Protein AF-A0A3D3BYK1-F1 (afdb_monomer_lite)

Sequence (126 aa):
PTTLLTTLKTVQNLWRLAQQNQNANEIADRAGALYDKFVAFVDDLDEIGHRIDATKKSFDKAQNKLVSGRGNLIRRAEHLKELGAKTSKKQKTGLIETASADALLDTPAADAEPEESNASDEKTRH

Structure (mmCIF, N/CA/C/O backbone):
data_AF-A0A3D3BYK1-F1
#
_entry.id   AF-A0A3D3BYK1-F1
#
loop_
_ato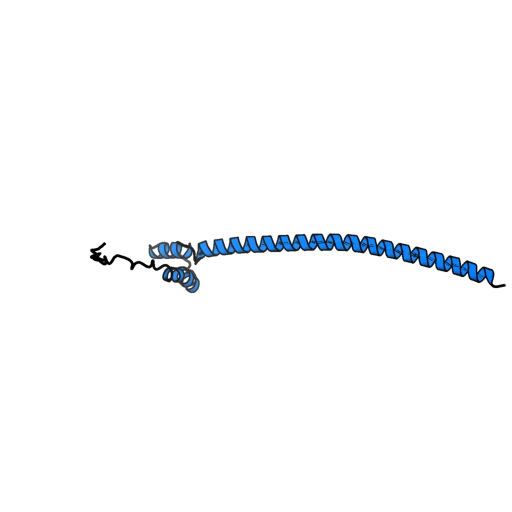m_site.group_PDB
_atom_site.id
_atom_site.type_symbol
_atom_site.label_atom_id
_atom_site.label_alt_id
_atom_site.label_comp_id
_atom_site.label_asym_id
_atom_site.label_entity_id
_atom_site.label_seq_id
_atom_site.pdbx_PDB_ins_code
_atom_site.Cartn_x
_atom_site.Cartn_y
_atom_site.Cartn_z
_atom_site.occupancy
_atom_site.B_iso_or_equiv
_atom_site.auth_seq_id
_atom_site.auth_comp_id
_atom_site.auth_asym_id
_atom_site.auth_atom_id
_atom_site.pdbx_PDB_model_num
ATOM 1 N N . PRO A 1 1 ? 37.167 9.069 -61.513 1.00 53.19 1 PRO A N 1
ATOM 2 C CA . PRO A 1 1 ? 37.047 7.804 -60.744 1.00 53.19 1 PRO A CA 1
ATOM 3 C C . PRO A 1 1 ? 36.572 8.063 -59.297 1.00 53.19 1 PRO A C 1
ATOM 5 O O . PRO A 1 1 ? 37.220 8.796 -58.561 1.00 53.19 1 PRO A O 1
ATOM 8 N N . THR A 1 2 ? 35.412 7.518 -58.917 1.00 70.06 2 THR A N 1
ATOM 9 C CA . THR A 1 2 ? 34.622 7.859 -57.706 1.00 70.06 2 THR A CA 1
ATOM 10 C C . THR A 1 2 ? 34.724 6.834 -56.564 1.00 70.06 2 THR A C 1
ATOM 12 O O . THR A 1 2 ? 34.090 6.991 -55.524 1.00 70.06 2 THR A O 1
ATOM 15 N N . THR A 1 3 ? 35.542 5.795 -56.725 1.00 82.50 3 THR A N 1
ATOM 16 C CA . THR A 1 3 ? 35.552 4.590 -55.880 1.00 82.50 3 THR A CA 1
ATOM 17 C C . THR A 1 3 ? 36.011 4.834 -54.436 1.00 82.50 3 THR A C 1
ATOM 19 O O . THR A 1 3 ? 35.438 4.261 -53.517 1.00 82.50 3 THR A O 1
ATOM 22 N N . LEU A 1 4 ? 36.981 5.730 -54.214 1.00 86.19 4 LEU A N 1
ATOM 23 C CA . LEU A 1 4 ? 37.479 6.088 -52.872 1.00 86.19 4 LEU A CA 1
ATOM 24 C C . LEU A 1 4 ? 36.434 6.826 -52.023 1.00 86.19 4 LEU A C 1
ATOM 26 O O . LEU A 1 4 ? 36.325 6.618 -50.817 1.00 86.19 4 LEU A O 1
ATOM 30 N N . LEU A 1 5 ? 35.640 7.691 -52.657 1.00 86.75 5 LEU A N 1
ATOM 31 C CA . LEU A 1 5 ? 34.568 8.405 -51.969 1.00 86.75 5 LEU A CA 1
ATOM 32 C C . LEU A 1 5 ? 33.474 7.423 -51.527 1.00 86.75 5 LEU A C 1
ATOM 34 O O . LEU A 1 5 ? 32.905 7.563 -50.446 1.00 86.75 5 LEU A O 1
ATOM 38 N N . THR A 1 6 ? 33.199 6.413 -52.356 1.00 86.31 6 THR A N 1
ATOM 39 C CA . THR A 1 6 ? 32.247 5.346 -52.039 1.00 86.31 6 THR A CA 1
ATOM 40 C C . THR A 1 6 ? 32.742 4.482 -50.880 1.00 86.31 6 THR A C 1
ATOM 42 O O . THR A 1 6 ? 31.965 4.220 -49.969 1.00 86.31 6 THR A O 1
ATOM 45 N N . THR A 1 7 ? 34.023 4.095 -50.841 1.00 89.44 7 THR A N 1
ATOM 46 C CA . THR A 1 7 ? 34.564 3.290 -49.730 1.00 89.44 7 THR A CA 1
ATOM 47 C C . THR A 1 7 ? 34.574 4.051 -48.403 1.00 89.44 7 THR A C 1
ATOM 49 O O . THR A 1 7 ? 34.173 3.485 -47.387 1.00 89.44 7 THR A O 1
ATOM 52 N N . LEU A 1 8 ? 34.932 5.342 -48.397 1.00 91.75 8 LEU A N 1
ATOM 53 C CA . LEU A 1 8 ? 34.873 6.180 -47.191 1.00 91.75 8 LEU A CA 1
ATOM 54 C C . LEU A 1 8 ? 33.437 6.321 -46.658 1.00 91.75 8 LEU A C 1
ATOM 56 O O . LEU A 1 8 ? 33.206 6.176 -45.458 1.00 91.75 8 LEU A O 1
ATOM 60 N N . LYS A 1 9 ? 32.460 6.538 -47.552 1.00 89.50 9 LYS A N 1
ATOM 61 C CA . LYS A 1 9 ? 31.031 6.567 -47.192 1.00 89.50 9 LYS A CA 1
ATOM 62 C C . LYS A 1 9 ? 30.560 5.233 -46.615 1.00 89.50 9 LYS A C 1
ATOM 64 O O . LYS A 1 9 ? 29.789 5.229 -45.661 1.00 89.50 9 LYS A O 1
ATOM 69 N N . THR A 1 10 ? 31.034 4.106 -47.145 1.00 91.88 10 THR A N 1
ATOM 70 C CA . THR A 1 10 ? 30.714 2.780 -46.597 1.00 91.88 10 THR A CA 1
ATOM 71 C C . THR A 1 10 ? 31.252 2.612 -45.181 1.00 91.88 10 THR A C 1
ATOM 73 O O . THR A 1 10 ? 30.512 2.166 -44.308 1.00 91.88 10 THR A O 1
ATOM 76 N N . VAL A 1 11 ? 32.498 3.021 -44.920 1.00 91.94 11 VAL A N 1
ATOM 77 C CA . VAL A 1 11 ? 33.075 2.978 -43.567 1.00 91.94 11 VAL A CA 1
ATOM 78 C C . VAL A 1 11 ? 32.280 3.873 -42.614 1.00 91.94 11 VAL A C 1
ATOM 80 O O . VAL A 1 11 ? 31.889 3.421 -41.542 1.00 91.94 11 VAL A O 1
ATOM 83 N N . GLN A 1 12 ? 31.955 5.106 -43.015 1.00 92.12 12 GLN A N 1
ATOM 84 C CA . GLN A 1 12 ? 31.116 6.008 -42.217 1.00 92.12 12 GLN A CA 1
ATOM 85 C C . GLN A 1 12 ? 29.737 5.397 -41.910 1.00 92.12 12 GLN A C 1
ATOM 87 O O . GLN A 1 12 ? 29.256 5.472 -40.778 1.00 92.12 12 GLN A O 1
ATOM 92 N N . ASN A 1 13 ? 29.107 4.763 -42.901 1.00 93.44 13 ASN A N 1
ATOM 93 C CA . ASN A 1 13 ? 27.823 4.091 -42.726 1.00 93.44 13 ASN A CA 1
ATOM 94 C C . ASN A 1 13 ? 27.922 2.887 -41.781 1.00 93.44 13 ASN A C 1
ATOM 96 O O . ASN A 1 13 ? 27.009 2.682 -40.983 1.00 93.44 13 ASN A O 1
ATOM 100 N N . LEU A 1 14 ? 29.022 2.130 -41.831 1.00 94.62 14 LEU A N 1
ATOM 101 C CA . LEU A 1 14 ? 29.272 1.007 -40.929 1.00 94.62 14 LEU A CA 1
ATOM 102 C C . LEU A 1 14 ? 29.400 1.476 -39.477 1.00 94.62 14 LEU A C 1
ATOM 104 O O . LEU A 1 14 ? 28.760 0.906 -38.598 1.00 94.62 14 LEU A O 1
ATOM 108 N N . TRP A 1 15 ? 30.153 2.553 -39.234 1.00 95.06 15 TRP A N 1
ATOM 109 C CA . TRP A 1 15 ? 30.258 3.161 -37.905 1.00 95.06 15 TRP A CA 1
ATOM 110 C C . TRP A 1 15 ? 28.907 3.650 -37.388 1.00 95.06 15 TRP A C 1
ATOM 112 O O . TRP A 1 15 ? 28.547 3.377 -36.246 1.00 95.06 15 TRP A O 1
ATOM 122 N N . ARG A 1 16 ? 28.119 4.322 -38.237 1.00 95.06 16 ARG A N 1
ATOM 123 C CA . ARG A 1 16 ? 26.774 4.781 -37.867 1.00 95.06 16 ARG A CA 1
ATOM 124 C C . ARG A 1 16 ? 25.861 3.614 -37.492 1.00 95.06 16 ARG A C 1
ATOM 126 O O . ARG A 1 16 ? 25.138 3.707 -36.505 1.00 95.06 16 ARG A O 1
ATOM 133 N N . LEU A 1 17 ? 25.905 2.527 -38.263 1.00 96.44 17 LEU A N 1
ATOM 134 C CA . LEU A 1 17 ? 25.122 1.324 -37.989 1.00 96.44 17 LEU A CA 1
ATOM 135 C C . LEU A 1 17 ? 25.565 0.653 -36.682 1.00 96.44 17 LEU A C 1
ATOM 137 O O . LEU A 1 17 ? 24.718 0.296 -35.870 1.00 96.44 17 LEU A O 1
ATOM 141 N N . ALA A 1 18 ? 26.875 0.527 -36.455 1.00 94.00 18 ALA A N 1
ATOM 142 C CA . ALA A 1 18 ? 27.423 -0.029 -35.220 1.00 94.00 18 ALA A CA 1
ATOM 143 C C . ALA A 1 18 ? 26.995 0.791 -33.992 1.00 94.00 18 ALA A C 1
ATOM 145 O O . ALA A 1 18 ? 26.491 0.220 -33.027 1.00 94.00 18 ALA A O 1
ATOM 146 N N . GLN A 1 19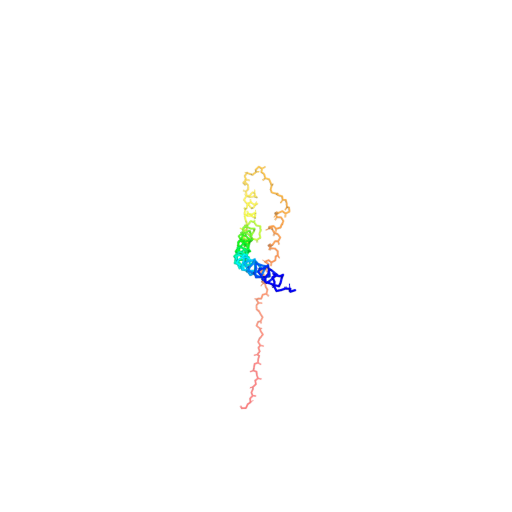 ? 27.094 2.123 -34.061 1.00 96.44 19 GLN A N 1
ATOM 147 C CA . GLN A 1 19 ? 26.649 3.008 -32.983 1.00 96.44 19 GLN A CA 1
ATOM 148 C C . GLN A 1 19 ? 25.140 2.905 -32.743 1.00 96.44 19 GLN A C 1
ATOM 150 O O . GLN A 1 19 ? 24.691 2.897 -31.601 1.00 96.44 19 GLN A O 1
ATOM 155 N N . GLN A 1 20 ? 24.341 2.815 -33.810 1.00 95.31 20 GLN A N 1
ATOM 156 C CA . GLN A 1 20 ? 22.893 2.676 -33.687 1.00 95.31 20 GLN A CA 1
ATOM 157 C C . GLN A 1 20 ? 22.508 1.342 -33.033 1.00 95.31 20 GLN A C 1
ATOM 159 O O . GLN A 1 20 ? 21.632 1.332 -32.172 1.00 95.31 20 GLN A O 1
ATOM 164 N N . ASN A 1 21 ? 23.191 0.248 -33.383 1.00 96.44 21 ASN A N 1
ATOM 165 C CA . ASN A 1 21 ? 23.008 -1.052 -32.735 1.00 96.44 21 ASN A CA 1
ATOM 166 C C . ASN A 1 21 ? 23.404 -1.010 -31.255 1.00 96.44 21 ASN A C 1
ATOM 168 O O . ASN A 1 21 ? 22.655 -1.499 -30.414 1.00 96.44 21 ASN A O 1
ATOM 172 N N . GLN A 1 22 ? 24.537 -0.386 -30.919 1.00 96.69 22 GLN A N 1
ATOM 173 C CA . GLN A 1 22 ? 24.955 -0.233 -29.525 1.00 96.69 22 GLN A CA 1
ATOM 174 C C . GLN A 1 22 ? 23.929 0.570 -28.716 1.00 96.69 22 GLN A C 1
ATOM 176 O O . GLN A 1 22 ? 23.492 0.119 -27.662 1.00 96.69 22 GLN A O 1
ATOM 181 N N . ASN A 1 23 ? 23.481 1.715 -29.238 1.00 96.31 23 ASN A N 1
ATOM 182 C CA . ASN A 1 23 ? 22.468 2.532 -28.576 1.00 96.31 23 ASN A CA 1
ATOM 183 C C . ASN A 1 23 ? 21.147 1.763 -28.402 1.00 96.31 23 ASN A C 1
ATOM 185 O O . ASN A 1 23 ? 20.507 1.884 -27.363 1.00 96.31 23 ASN A O 1
ATOM 189 N N . ALA A 1 24 ? 20.731 0.973 -29.399 1.00 96.94 24 ALA A N 1
ATOM 190 C CA . ALA A 1 24 ? 19.520 0.160 -29.310 1.00 96.94 24 ALA A CA 1
ATOM 191 C C . ALA A 1 24 ? 19.623 -0.905 -28.206 1.00 96.94 24 ALA A C 1
ATOM 193 O O . ALA A 1 24 ? 18.676 -1.063 -27.438 1.00 96.94 24 ALA A O 1
ATOM 194 N N . ASN A 1 25 ? 20.775 -1.570 -28.082 1.00 97.44 25 ASN A N 1
ATOM 195 C CA . ASN A 1 25 ? 21.028 -2.534 -27.009 1.00 97.44 25 ASN A CA 1
ATOM 196 C C . ASN A 1 25 ? 21.001 -1.858 -25.633 1.00 97.44 25 ASN A C 1
ATOM 198 O O . ASN A 1 25 ? 20.296 -2.315 -24.742 1.00 97.44 25 ASN A O 1
ATOM 202 N N . GLU A 1 26 ? 21.676 -0.716 -25.477 1.00 97.19 26 GLU A N 1
ATOM 203 C CA . GLU A 1 26 ? 21.664 0.026 -24.210 1.00 97.19 26 GLU A CA 1
ATOM 204 C C . GLU A 1 26 ? 20.256 0.501 -23.822 1.00 97.19 26 GLU A C 1
ATOM 206 O O . GLU A 1 26 ? 19.900 0.497 -22.643 1.00 97.19 26 GLU A O 1
ATOM 211 N N . ILE A 1 27 ? 19.440 0.914 -24.799 1.00 96.81 27 ILE A N 1
ATOM 212 C CA . ILE A 1 27 ? 18.037 1.274 -24.561 1.00 96.81 27 ILE A CA 1
ATOM 213 C C . ILE A 1 27 ? 17.243 0.044 -24.120 1.00 96.81 27 ILE A C 1
ATOM 215 O O . ILE A 1 27 ? 16.474 0.153 -23.169 1.00 96.81 27 ILE A O 1
ATOM 219 N N . ALA A 1 28 ? 17.431 -1.107 -24.771 1.00 97.56 28 ALA A N 1
ATOM 220 C CA . ALA A 1 28 ? 16.742 -2.345 -24.419 1.00 97.56 28 ALA A CA 1
ATOM 221 C C . ALA A 1 28 ? 17.093 -2.808 -22.996 1.00 97.56 28 ALA A C 1
ATOM 223 O O . ALA A 1 28 ? 16.186 -3.081 -22.211 1.00 97.56 28 ALA A O 1
ATOM 224 N N . ASP A 1 29 ? 18.376 -2.798 -22.630 1.00 97.69 29 ASP A N 1
ATOM 225 C CA . ASP A 1 29 ? 18.838 -3.181 -21.291 1.00 97.69 29 ASP A CA 1
ATOM 226 C C . ASP A 1 29 ? 18.256 -2.257 -20.213 1.00 97.69 29 ASP A C 1
ATOM 228 O O . ASP A 1 29 ? 17.733 -2.707 -19.190 1.00 97.69 29 ASP A O 1
ATOM 232 N N . ARG A 1 30 ? 18.290 -0.939 -20.454 1.00 97.88 30 ARG A N 1
ATOM 233 C CA . ARG A 1 30 ? 17.712 0.048 -19.529 1.00 97.88 30 ARG A CA 1
ATOM 234 C C . ARG A 1 30 ? 16.195 -0.068 -19.442 1.00 97.88 30 ARG A C 1
ATOM 236 O O . ARG A 1 30 ? 15.650 0.106 -18.355 1.00 97.88 30 ARG A O 1
ATOM 243 N N . ALA A 1 31 ? 15.519 -0.341 -20.556 1.00 97.75 31 ALA A N 1
ATOM 244 C CA . ALA A 1 31 ? 14.075 -0.536 -20.586 1.00 97.75 31 ALA A CA 1
ATOM 245 C C . ALA A 1 31 ? 13.667 -1.795 -19.811 1.00 97.75 31 ALA A C 1
ATOM 247 O O . ALA A 1 31 ? 12.714 -1.732 -19.040 1.00 97.75 31 ALA A O 1
ATOM 248 N N . GLY A 1 32 ? 14.420 -2.892 -19.946 1.00 97.75 32 GLY A N 1
ATOM 249 C CA . GLY A 1 32 ? 14.220 -4.110 -19.158 1.00 97.75 32 GLY A CA 1
ATOM 250 C C . GLY A 1 32 ? 14.371 -3.843 -17.662 1.00 97.75 32 GLY A C 1
ATOM 251 O O . GLY A 1 32 ? 13.434 -4.050 -16.898 1.00 97.75 32 GLY A O 1
ATOM 252 N N . ALA A 1 33 ? 15.493 -3.245 -17.255 1.00 98.00 33 ALA A N 1
ATOM 253 C CA . ALA A 1 33 ? 15.732 -2.910 -15.851 1.00 98.00 33 ALA A CA 1
ATOM 254 C C . ALA A 1 33 ? 14.696 -1.925 -15.274 1.00 98.00 33 ALA A C 1
ATOM 256 O O . ALA A 1 33 ? 14.374 -1.973 -14.085 1.00 98.00 33 ALA A O 1
ATOM 257 N N . LEU A 1 34 ? 14.186 -1.000 -16.093 1.00 98.19 34 LEU A N 1
ATOM 258 C CA . LEU A 1 34 ? 13.111 -0.094 -15.696 1.00 98.19 34 LEU A CA 1
ATOM 259 C C . LEU A 1 34 ? 11.794 -0.847 -15.497 1.00 98.19 34 LEU A C 1
ATOM 261 O O . LEU A 1 34 ? 11.087 -0.569 -14.531 1.00 98.19 34 LEU A O 1
ATOM 265 N N . TYR A 1 35 ? 11.476 -1.784 -16.389 1.00 98.19 35 TYR A N 1
ATOM 266 C CA . TYR A 1 35 ? 10.268 -2.593 -16.298 1.00 98.19 35 TYR A CA 1
ATOM 267 C C . TYR A 1 35 ? 10.275 -3.467 -15.041 1.00 98.19 35 TYR A C 1
ATOM 269 O O . TYR A 1 35 ? 9.300 -3.462 -14.296 1.00 98.19 35 TYR A O 1
ATOM 277 N N . ASP A 1 36 ? 11.397 -4.122 -14.740 1.00 98.19 36 ASP A N 1
ATOM 278 C CA . ASP A 1 36 ? 11.537 -4.933 -13.526 1.00 98.19 36 ASP A CA 1
ATOM 279 C C . ASP A 1 36 ? 11.298 -4.096 -12.260 1.00 98.19 36 ASP A C 1
ATOM 281 O O . ASP A 1 36 ? 10.557 -4.497 -11.361 1.00 98.19 36 ASP A O 1
ATOM 285 N N . LYS A 1 37 ? 11.866 -2.883 -12.206 1.00 98.06 37 LYS A N 1
ATOM 286 C CA . LYS A 1 37 ? 11.627 -1.941 -11.100 1.00 98.06 37 LYS A CA 1
ATOM 287 C C . LYS A 1 37 ? 10.182 -1.474 -11.026 1.00 98.06 37 LYS A C 1
ATOM 289 O O . LYS A 1 37 ? 9.674 -1.263 -9.931 1.00 98.06 37 LYS A O 1
ATOM 294 N N . PHE A 1 38 ? 9.542 -1.264 -12.171 1.00 98.25 38 PHE A N 1
ATOM 295 C CA . PHE A 1 38 ? 8.142 -0.875 -12.219 1.00 98.25 38 PHE A CA 1
ATOM 296 C C . PHE A 1 38 ? 7.249 -1.976 -11.641 1.00 98.25 38 PHE A C 1
ATOM 298 O O . PHE A 1 38 ? 6.396 -1.670 -10.817 1.00 98.25 38 PHE A O 1
ATOM 305 N N . VAL A 1 39 ? 7.482 -3.240 -12.007 1.00 98.31 39 VAL A N 1
ATOM 306 C CA . VAL A 1 39 ? 6.739 -4.381 -11.450 1.00 98.31 39 VAL A CA 1
ATOM 307 C C . VAL A 1 39 ? 6.945 -4.474 -9.938 1.00 98.31 39 VAL A C 1
ATOM 309 O O . VAL A 1 39 ? 5.964 -4.488 -9.205 1.00 98.31 39 VAL A O 1
ATOM 312 N N . ALA A 1 40 ? 8.193 -4.417 -9.465 1.00 98.38 40 ALA A N 1
ATOM 313 C CA . ALA A 1 40 ? 8.480 -4.435 -8.028 1.00 98.38 40 ALA A CA 1
ATOM 314 C C . ALA A 1 40 ? 7.793 -3.280 -7.274 1.00 98.38 40 ALA A C 1
ATOM 316 O O . ALA A 1 40 ? 7.279 -3.463 -6.176 1.00 98.38 40 ALA A O 1
ATOM 317 N N . PHE A 1 41 ? 7.729 -2.091 -7.877 1.00 98.44 41 PHE A N 1
ATOM 318 C CA . PHE A 1 41 ? 7.035 -0.953 -7.281 1.00 98.44 41 PHE A CA 1
ATOM 319 C C . PHE A 1 41 ? 5.510 -1.143 -7.216 1.00 98.44 41 PHE A C 1
ATOM 321 O O . PHE A 1 41 ? 4.872 -0.649 -6.288 1.00 98.44 41 PHE A O 1
ATOM 328 N N . VAL A 1 42 ? 4.910 -1.844 -8.182 1.00 98.44 42 VAL A N 1
ATOM 329 C CA . VAL A 1 42 ? 3.486 -2.212 -8.115 1.00 98.44 42 VAL A CA 1
ATOM 330 C C . VAL A 1 42 ? 3.242 -3.170 -6.947 1.00 98.44 42 VAL A C 1
ATOM 332 O O . VAL A 1 42 ? 2.314 -2.937 -6.177 1.00 98.44 42 VAL A O 1
ATOM 335 N N . ASP A 1 43 ? 4.113 -4.162 -6.751 1.00 98.31 43 ASP A N 1
ATOM 336 C CA . ASP A 1 43 ? 4.021 -5.085 -5.612 1.00 98.31 43 ASP A CA 1
ATOM 337 C C . ASP A 1 43 ? 4.139 -4.340 -4.266 1.00 98.31 43 ASP A C 1
ATOM 339 O O . ASP A 1 43 ? 3.355 -4.579 -3.342 1.00 98.31 43 ASP A O 1
ATOM 343 N N . ASP A 1 44 ? 5.064 -3.376 -4.166 1.00 98.25 44 ASP A N 1
ATOM 344 C CA . ASP A 1 44 ? 5.210 -2.516 -2.983 1.00 98.25 44 ASP A CA 1
ATOM 345 C C . ASP A 1 44 ? 3.919 -1.719 -2.693 1.00 98.25 44 ASP A C 1
ATOM 347 O O . ASP A 1 44 ? 3.519 -1.550 -1.535 1.00 98.25 44 ASP A O 1
ATOM 351 N N . LEU A 1 45 ? 3.242 -1.217 -3.735 1.00 98.31 45 LEU A N 1
ATOM 352 C CA . LEU A 1 45 ? 1.977 -0.488 -3.592 1.00 98.31 45 LEU A CA 1
ATOM 353 C C . LEU A 1 45 ? 0.835 -1.393 -3.122 1.00 98.31 45 LEU A C 1
ATOM 355 O O . LEU A 1 45 ? 0.049 -0.974 -2.263 1.00 98.31 45 LEU A O 1
ATOM 359 N N . ASP A 1 46 ? 0.758 -2.618 -3.633 1.00 98.25 46 ASP A N 1
ATOM 360 C CA . ASP A 1 46 ? -0.232 -3.602 -3.194 1.00 98.25 46 ASP A CA 1
ATOM 361 C C . ASP A 1 46 ? -0.026 -3.966 -1.714 1.00 98.25 46 ASP A C 1
ATOM 363 O O . ASP A 1 46 ? -0.985 -3.990 -0.929 1.00 98.25 46 ASP A O 1
ATOM 367 N N . GLU A 1 47 ? 1.228 -4.137 -1.278 1.00 98.25 47 GLU A N 1
ATOM 368 C CA . GLU A 1 47 ? 1.548 -4.377 0.131 1.00 98.25 47 GLU A CA 1
ATOM 369 C C . GLU A 1 47 ? 1.105 -3.206 1.026 1.00 98.25 47 GLU A C 1
ATOM 371 O O . GLU A 1 47 ? 0.512 -3.406 2.097 1.00 98.25 47 GLU A O 1
ATOM 376 N N . ILE A 1 48 ? 1.353 -1.968 0.593 1.00 98.31 48 ILE A N 1
ATOM 377 C CA . ILE A 1 48 ? 0.895 -0.772 1.309 1.00 98.31 48 ILE A CA 1
ATOM 378 C C . ILE A 1 48 ? -0.633 -0.763 1.416 1.00 98.31 48 ILE A C 1
ATOM 380 O O . ILE A 1 48 ? -1.160 -0.504 2.504 1.00 98.31 48 ILE A O 1
ATOM 384 N N . GLY A 1 49 ? -1.345 -1.091 0.335 1.00 98.12 49 GLY A N 1
ATOM 385 C CA . GLY A 1 49 ? -2.803 -1.218 0.334 1.00 98.12 49 GLY A CA 1
ATOM 386 C C . GLY A 1 49 ? -3.293 -2.187 1.414 1.00 98.12 49 GLY A C 1
ATOM 387 O O . GLY A 1 49 ? -4.127 -1.831 2.252 1.00 98.12 49 GLY A O 1
ATOM 388 N N . HIS A 1 50 ? -2.692 -3.375 1.489 1.00 98.31 50 HIS A N 1
ATOM 389 C CA . HIS A 1 50 ? -3.017 -4.366 2.517 1.00 98.31 50 HIS A CA 1
ATOM 390 C C . HIS A 1 50 ? -2.748 -3.874 3.946 1.00 98.31 50 HIS A C 1
ATOM 392 O O . HIS A 1 50 ? -3.548 -4.117 4.858 1.00 98.31 50 HIS A O 1
ATOM 398 N N . ARG A 1 51 ? -1.643 -3.153 4.168 1.00 97.88 51 ARG A N 1
ATOM 399 C CA . ARG A 1 51 ? -1.305 -2.581 5.483 1.00 97.88 51 ARG A CA 1
ATOM 400 C C . ARG A 1 51 ? -2.285 -1.482 5.901 1.00 97.88 51 ARG A C 1
ATOM 402 O O . ARG A 1 51 ? -2.642 -1.399 7.082 1.00 97.88 51 ARG A O 1
ATOM 409 N N . ILE A 1 52 ? -2.755 -0.667 4.958 1.00 98.25 52 ILE A N 1
ATOM 410 C CA . ILE A 1 52 ? -3.787 0.347 5.208 1.00 98.25 52 ILE A CA 1
ATOM 411 C C . ILE A 1 52 ? -5.095 -0.328 5.626 1.00 98.25 52 ILE A C 1
ATOM 413 O O . ILE A 1 52 ? -5.669 0.046 6.650 1.00 98.25 52 ILE A O 1
ATOM 417 N N . ASP A 1 53 ? -5.522 -1.371 4.917 1.00 97.94 53 ASP A N 1
ATOM 418 C CA . ASP A 1 53 ? -6.734 -2.119 5.263 1.00 97.94 53 ASP A CA 1
ATOM 419 C C . ASP A 1 53 ? -6.638 -2.784 6.641 1.00 97.94 53 ASP A C 1
ATOM 421 O O . ASP A 1 53 ? -7.586 -2.746 7.433 1.00 97.94 53 ASP A O 1
ATOM 425 N N . ALA A 1 54 ? -5.486 -3.369 6.973 1.00 97.75 54 ALA A N 1
ATOM 426 C CA . ALA A 1 54 ? -5.238 -3.943 8.294 1.00 97.75 54 ALA A CA 1
ATOM 427 C C . ALA A 1 54 ? -5.292 -2.877 9.403 1.00 97.75 54 ALA A C 1
ATOM 429 O O . ALA A 1 54 ? -5.862 -3.104 10.481 1.00 97.75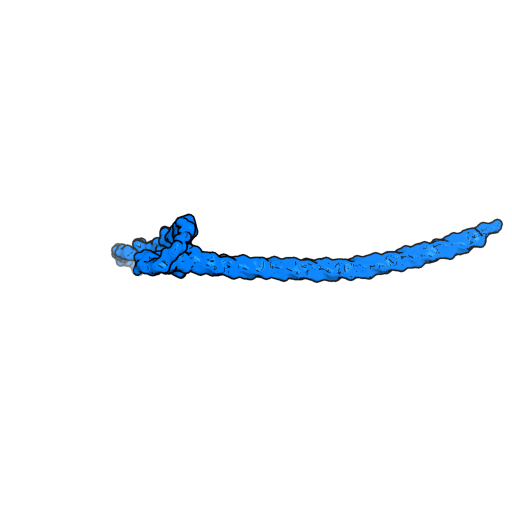 54 ALA A O 1
ATOM 430 N N . THR A 1 55 ? -4.741 -1.695 9.129 1.00 97.81 55 THR A N 1
ATOM 431 C CA . THR A 1 55 ? -4.776 -0.554 10.049 1.00 97.81 55 THR A CA 1
ATOM 432 C C . THR A 1 55 ? -6.204 -0.056 10.241 1.00 97.81 55 THR A C 1
ATOM 434 O O . THR A 1 55 ? -6.630 0.133 11.380 1.00 97.81 55 THR A O 1
ATOM 437 N N . LYS A 1 56 ? -6.981 0.061 9.158 1.00 97.69 56 LYS A N 1
ATOM 438 C CA . LYS A 1 56 ? -8.397 0.437 9.201 1.00 97.69 56 LYS A CA 1
ATOM 439 C C . LYS A 1 56 ? -9.216 -0.544 10.038 1.00 97.69 56 LYS A C 1
ATOM 441 O O . LYS A 1 56 ? -9.891 -0.125 10.967 1.00 97.69 56 LYS A O 1
ATOM 446 N N . LYS A 1 57 ? -9.064 -1.854 9.821 1.00 97.50 57 LYS A N 1
ATOM 447 C CA . LYS A 1 57 ? -9.730 -2.884 10.644 1.00 97.50 57 LYS A CA 1
ATOM 448 C C . LYS A 1 57 ? -9.376 -2.766 12.129 1.00 97.50 57 LYS A C 1
ATOM 450 O O . LYS A 1 57 ? -10.231 -2.938 12.999 1.00 97.50 57 LYS A O 1
ATOM 455 N N . SER A 1 58 ? -8.110 -2.487 12.433 1.00 96.62 58 SER A N 1
ATOM 456 C CA . SER A 1 58 ? -7.647 -2.298 13.812 1.00 96.62 58 SER A CA 1
ATOM 457 C C . SER A 1 58 ? -8.238 -1.036 14.440 1.00 96.62 58 SER A C 1
ATOM 459 O O . SER A 1 58 ? -8.655 -1.067 15.600 1.00 96.62 58 SER A O 1
ATOM 461 N N . PHE A 1 59 ? -8.325 0.045 13.663 1.00 96.50 59 PHE A N 1
ATOM 462 C CA . PHE A 1 59 ? -8.988 1.284 14.049 1.00 96.50 59 PHE A CA 1
ATOM 463 C C . PHE A 1 59 ? -10.480 1.058 14.319 1.00 96.50 59 PHE A C 1
ATOM 465 O O . PHE A 1 59 ? -10.936 1.370 15.415 1.00 96.50 59 PHE A O 1
ATOM 472 N N . ASP A 1 60 ? -11.207 0.419 13.402 1.00 94.81 60 ASP A N 1
ATOM 473 C CA . ASP A 1 60 ? -12.636 0.116 13.553 1.00 94.81 60 ASP A CA 1
ATOM 474 C C . ASP A 1 60 ? -12.883 -0.740 14.804 1.00 94.81 60 ASP A C 1
ATOM 476 O O . ASP A 1 60 ? -13.783 -0.478 15.601 1.00 94.81 60 ASP A O 1
ATOM 480 N N . LYS A 1 61 ? -12.021 -1.732 15.064 1.00 94.12 61 LYS A N 1
ATOM 481 C CA . LYS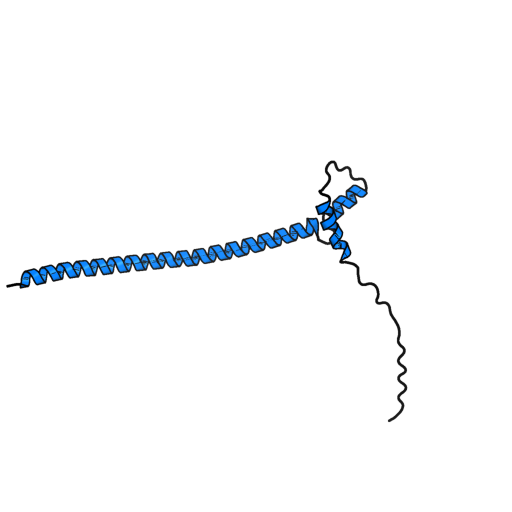 A 1 61 ? -12.080 -2.545 16.288 1.00 94.12 61 LYS A CA 1
ATOM 482 C C . LYS A 1 61 ? -11.856 -1.712 17.553 1.00 94.12 61 LYS A C 1
ATOM 484 O O . LYS A 1 61 ? -12.507 -1.965 18.569 1.00 94.12 61 LYS A O 1
ATOM 489 N N . ALA A 1 62 ? -10.930 -0.757 17.529 1.00 93.94 62 ALA A N 1
ATOM 490 C CA . ALA A 1 62 ? -10.692 0.147 18.652 1.00 93.94 62 ALA A CA 1
ATOM 491 C C . ALA A 1 62 ? -11.874 1.106 18.857 1.00 93.94 62 ALA A C 1
ATOM 493 O O . ALA A 1 62 ? -12.321 1.286 19.991 1.00 93.94 62 ALA A O 1
ATOM 494 N N . GLN A 1 63 ? -12.429 1.646 17.771 1.00 92.19 63 GLN A N 1
ATOM 495 C CA . GLN A 1 63 ? -13.610 2.502 17.794 1.00 92.19 63 GLN A CA 1
ATOM 496 C C . GLN A 1 63 ? -14.827 1.754 18.342 1.00 92.19 63 GLN A C 1
ATOM 498 O O . GLN A 1 63 ? -15.509 2.277 19.219 1.00 92.19 63 GLN A O 1
ATOM 503 N N . ASN A 1 64 ? -15.029 0.498 17.937 1.00 91.62 64 ASN A N 1
ATOM 504 C CA . ASN A 1 64 ? -16.075 -0.361 18.484 1.00 91.62 64 ASN A CA 1
ATOM 505 C C . ASN A 1 64 ? -15.903 -0.570 19.988 1.00 91.62 64 ASN A C 1
ATOM 507 O O . ASN A 1 64 ? -16.847 -0.421 20.753 1.00 91.62 64 ASN A O 1
ATOM 511 N N . LYS A 1 65 ? -14.691 -0.850 20.469 1.00 91.25 65 LYS A N 1
ATOM 512 C CA . LYS A 1 65 ? -14.462 -0.971 21.918 1.00 91.25 65 LYS A CA 1
ATOM 513 C C . LYS A 1 65 ? -14.747 0.335 22.664 1.00 91.25 65 LYS A C 1
ATOM 515 O O . LYS A 1 65 ? -15.204 0.296 23.807 1.00 91.25 65 LYS A O 1
ATOM 520 N N . LEU A 1 66 ? -14.459 1.475 22.042 1.00 89.00 66 LEU A N 1
ATOM 521 C CA . LEU A 1 66 ? -14.590 2.785 22.666 1.00 89.00 66 LEU A CA 1
ATOM 522 C C . LEU A 1 66 ? -16.034 3.307 22.679 1.00 89.00 66 LEU A C 1
ATOM 524 O O . LEU A 1 66 ? -16.465 3.790 23.724 1.00 89.00 66 LEU A O 1
ATOM 528 N N . VAL A 1 67 ? -16.755 3.209 21.556 1.00 88.12 67 VAL A N 1
ATOM 529 C CA . VAL A 1 67 ? -18.002 3.953 21.297 1.00 88.12 67 VAL A CA 1
ATOM 530 C C . VAL A 1 67 ? -19.209 3.043 21.045 1.00 88.12 67 VAL A C 1
ATOM 532 O O . VAL A 1 67 ? -20.194 3.183 21.751 1.00 88.12 67 VAL A O 1
ATOM 535 N N . SER A 1 68 ? -19.172 2.120 20.082 1.00 83.56 68 SER A N 1
ATOM 536 C CA . SER A 1 68 ? -20.386 1.421 19.593 1.00 83.56 68 SER A CA 1
ATOM 537 C C . SER A 1 68 ? -20.587 -0.001 20.138 1.00 83.56 68 SER A C 1
ATOM 539 O O . SER A 1 68 ? -21.697 -0.504 20.226 1.00 83.56 68 SER A O 1
ATOM 541 N N . GLY A 1 69 ? -19.529 -0.686 20.559 1.00 84.38 69 GLY A N 1
ATOM 542 C CA . GLY A 1 69 ? -19.592 -2.091 20.963 1.00 84.38 69 GLY A CA 1
ATOM 543 C C . GLY A 1 69 ? -20.428 -2.347 22.223 1.00 84.38 69 GLY A C 1
ATOM 544 O O . GLY A 1 69 ? -20.552 -1.495 23.108 1.00 84.38 69 GLY A O 1
ATOM 545 N N . ARG A 1 70 ? -20.944 -3.579 22.351 1.00 80.88 70 ARG A N 1
ATOM 546 C CA . ARG A 1 70 ? -21.661 -4.063 23.544 1.00 80.88 70 ARG A CA 1
ATOM 547 C C . ARG A 1 70 ? -20.796 -3.857 24.795 1.00 80.88 70 ARG A C 1
ATOM 549 O O . ARG A 1 70 ? -19.764 -4.502 24.982 1.00 80.88 70 ARG A O 1
ATOM 556 N N . GLY A 1 71 ? -21.222 -2.937 25.658 1.00 82.00 71 GLY A N 1
ATOM 557 C CA . GLY A 1 71 ? -20.460 -2.544 26.842 1.00 82.00 71 GLY A CA 1
ATOM 558 C C . GLY A 1 71 ? -19.207 -1.730 26.514 1.00 82.00 71 GLY A C 1
ATOM 559 O O . GLY A 1 71 ? -18.165 -1.982 27.118 1.00 82.00 71 GLY A O 1
ATOM 560 N N . ASN A 1 72 ? -19.300 -0.793 25.570 1.00 92.00 72 ASN A N 1
ATOM 561 C CA . ASN A 1 72 ? -18.227 0.132 25.220 1.00 92.00 72 ASN A CA 1
ATOM 562 C C . ASN A 1 72 ? -17.660 0.888 26.442 1.00 92.00 72 ASN A C 1
ATOM 564 O O . ASN A 1 72 ? -18.319 1.071 27.473 1.00 92.00 72 ASN A O 1
ATOM 568 N N . LEU A 1 73 ? -16.396 1.304 26.328 1.00 88.62 73 LEU A N 1
ATOM 569 C CA . LEU A 1 73 ? -15.641 1.944 27.410 1.00 88.62 73 LEU A CA 1
ATOM 570 C C . LEU A 1 73 ? -16.266 3.263 27.878 1.00 88.62 73 LEU A C 1
ATOM 572 O O . LEU A 1 73 ? -16.242 3.526 29.079 1.00 88.62 73 LEU A O 1
ATOM 576 N N . ILE A 1 74 ? -16.839 4.064 26.972 1.00 89.50 74 ILE A N 1
ATOM 577 C CA . ILE A 1 74 ? -17.496 5.329 27.335 1.00 89.50 74 ILE A CA 1
ATOM 578 C C . ILE A 1 74 ? -18.674 5.061 28.273 1.00 89.50 74 ILE A C 1
ATOM 580 O O . ILE A 1 74 ? -18.745 5.654 29.346 1.00 89.50 74 ILE A O 1
ATOM 584 N N . ARG A 1 75 ? -19.542 4.106 27.931 1.00 87.19 75 ARG A N 1
ATOM 585 C CA . ARG A 1 75 ? -20.709 3.745 28.743 1.00 87.19 75 ARG A CA 1
ATOM 586 C C . ARG A 1 75 ? -20.307 3.219 30.118 1.00 87.19 75 ARG A C 1
ATOM 588 O O . ARG A 1 75 ? -20.893 3.613 31.120 1.00 87.19 75 ARG A O 1
ATOM 595 N N . ARG A 1 76 ? -19.280 2.363 30.187 1.00 87.25 76 ARG A N 1
ATOM 596 C CA . ARG A 1 76 ? -18.758 1.862 31.474 1.00 87.25 76 ARG A CA 1
ATOM 597 C C . ARG A 1 76 ? -18.172 2.984 32.330 1.00 87.25 76 ARG A C 1
ATOM 599 O O . ARG A 1 76 ? -18.370 2.984 33.542 1.00 87.25 76 ARG A O 1
ATOM 606 N N . ALA A 1 77 ? -17.455 3.920 31.713 1.00 88.44 77 ALA A N 1
ATOM 607 C CA . ALA A 1 77 ? -16.854 5.049 32.412 1.00 88.44 77 ALA A CA 1
ATOM 608 C C . ALA A 1 77 ? -17.908 6.045 32.924 1.00 88.44 77 ALA A C 1
ATOM 610 O O . ALA A 1 77 ? -17.798 6.494 34.063 1.00 88.44 77 ALA A O 1
ATOM 611 N N . GLU A 1 78 ? -18.938 6.359 32.130 1.00 87.19 78 GLU A N 1
ATOM 612 C CA . GLU A 1 78 ? -20.037 7.227 32.576 1.00 87.19 78 GLU A CA 1
ATOM 613 C C . GLU A 1 78 ? -20.871 6.556 33.675 1.00 87.19 78 GLU A C 1
ATOM 615 O O . GLU A 1 78 ? -21.099 7.178 34.708 1.00 87.19 78 GLU A O 1
ATOM 620 N N . HIS A 1 79 ? -21.195 5.265 33.552 1.00 87.00 79 HIS A N 1
ATOM 621 C CA . HIS A 1 79 ? -21.881 4.524 34.619 1.00 87.00 79 HIS A CA 1
ATOM 622 C C . HIS A 1 79 ? -21.087 4.537 35.939 1.00 87.00 79 HIS A C 1
ATOM 624 O O . HIS A 1 79 ? -21.639 4.727 37.018 1.00 87.00 79 HIS A O 1
ATOM 630 N N . LEU A 1 80 ? -19.758 4.398 35.882 1.00 86.44 80 LEU A N 1
ATOM 631 C CA . LEU A 1 80 ? -18.917 4.471 37.081 1.00 86.44 80 LEU A CA 1
ATOM 632 C C . LEU A 1 80 ? -18.918 5.872 37.723 1.00 86.44 80 LEU A C 1
ATOM 634 O O . LEU A 1 80 ? -18.840 6.008 38.944 1.00 86.44 80 LEU A O 1
ATOM 638 N N . LYS A 1 81 ? -19.008 6.921 36.906 1.00 85.06 81 LYS A N 1
ATOM 639 C CA . LYS A 1 81 ? -19.117 8.308 37.365 1.00 85.06 81 LYS A CA 1
ATOM 640 C C . LYS A 1 81 ? -20.486 8.596 37.985 1.00 85.06 81 LYS A C 1
ATOM 642 O O . LYS A 1 81 ? -20.534 9.274 39.008 1.00 85.06 81 LYS A O 1
ATOM 647 N N . GLU A 1 82 ? -21.565 8.041 37.432 1.00 85.31 82 GLU A N 1
ATOM 648 C CA . GLU A 1 82 ? -22.907 8.074 38.037 1.00 85.31 82 GLU A CA 1
ATOM 649 C C . GLU A 1 82 ? -22.923 7.405 39.418 1.00 85.31 82 GLU A C 1
ATOM 651 O O . GLU A 1 82 ? -23.514 7.937 40.353 1.00 85.31 82 GLU A O 1
ATOM 656 N N . LEU A 1 83 ? -22.180 6.306 39.586 1.00 86.94 83 LEU A N 1
ATOM 657 C CA . LEU A 1 83 ? -21.997 5.621 40.873 1.00 86.94 83 LEU A CA 1
ATOM 658 C C . LEU A 1 83 ? -21.105 6.383 41.878 1.00 86.94 83 LEU A C 1
ATOM 660 O O . LEU A 1 83 ? -20.839 5.881 42.969 1.00 86.94 83 LEU A O 1
ATOM 664 N N . GLY A 1 84 ? -20.646 7.595 41.548 1.00 81.12 84 GLY A N 1
ATOM 665 C CA . GLY A 1 84 ? -19.944 8.481 42.481 1.00 81.12 84 GLY A CA 1
ATOM 666 C C . GLY A 1 84 ? -18.418 8.464 42.380 1.00 81.12 84 GLY A C 1
ATOM 667 O O . GLY A 1 84 ? -17.738 8.976 43.275 1.00 81.12 84 GLY A O 1
ATOM 668 N N . ALA A 1 85 ? -17.843 7.914 41.305 1.00 83.62 85 ALA A N 1
ATOM 669 C CA . ALA A 1 85 ? -16.406 8.027 41.076 1.00 83.62 85 ALA A CA 1
ATOM 670 C C . ALA A 1 85 ? -15.984 9.493 40.872 1.00 83.62 85 ALA A C 1
ATOM 672 O O . ALA A 1 85 ? -16.534 10.226 40.048 1.00 83.62 85 ALA A O 1
ATOM 673 N N . LYS A 1 86 ? -14.960 9.931 41.615 1.00 73.81 86 LYS A N 1
ATOM 674 C CA . LYS A 1 86 ? -14.430 11.298 41.529 1.00 73.81 86 LYS A CA 1
ATOM 675 C C . LYS A 1 86 ? -13.658 11.488 40.220 1.00 73.81 86 LYS A C 1
ATOM 677 O O . LYS A 1 86 ? -12.516 11.052 40.104 1.00 73.81 86 LYS A O 1
ATOM 682 N N . THR A 1 87 ? -14.253 12.182 39.252 1.00 76.88 87 THR A N 1
ATOM 683 C CA . THR A 1 87 ? -13.605 12.533 37.974 1.00 76.88 87 THR A CA 1
ATOM 684 C C . THR A 1 87 ? -13.446 14.046 37.834 1.00 76.88 87 THR A C 1
ATOM 686 O O . THR A 1 87 ? -14.422 14.777 37.987 1.00 76.88 87 THR A O 1
ATOM 689 N N . SER A 1 88 ? -12.249 14.530 37.487 1.00 71.44 88 SER A N 1
ATOM 690 C CA . SER A 1 88 ? -11.993 15.969 37.285 1.00 71.44 88 SER A CA 1
ATOM 691 C C . SER A 1 88 ? -12.290 16.467 35.866 1.00 71.44 88 SER A C 1
ATOM 693 O O . SER A 1 88 ? -12.459 17.666 35.661 1.00 71.44 88 SER A O 1
ATOM 695 N N . LYS A 1 89 ? -12.365 15.565 34.878 1.00 73.88 89 LYS A N 1
ATOM 696 C CA . LYS A 1 89 ? -12.576 15.893 33.460 1.00 73.88 89 LYS A CA 1
ATOM 697 C C . LYS A 1 89 ? -13.870 15.255 32.955 1.00 73.88 89 LYS A C 1
ATOM 699 O O . LYS A 1 89 ? -14.159 14.110 33.288 1.00 73.88 89 LYS A O 1
ATOM 704 N N . LYS A 1 90 ? -14.634 15.997 32.147 1.00 72.56 90 LYS A N 1
ATOM 705 C CA . LYS A 1 90 ? -15.866 15.525 31.494 1.00 72.56 90 LYS A CA 1
ATOM 706 C C . LYS A 1 90 ? -15.605 15.275 30.010 1.00 72.56 90 LYS A C 1
ATOM 708 O O . LYS A 1 90 ? -14.900 16.058 29.376 1.00 72.56 90 LYS A O 1
ATOM 713 N N . GLN A 1 91 ? -16.167 14.194 29.475 1.00 72.00 91 GLN A N 1
ATOM 714 C CA . GLN A 1 91 ? -16.119 13.905 28.043 1.00 72.00 91 GLN A CA 1
ATOM 715 C C . GLN A 1 91 ? -17.135 14.764 27.279 1.00 72.00 91 GLN A C 1
ATOM 717 O O . GLN A 1 91 ? -18.102 15.260 27.857 1.00 72.00 91 GLN A O 1
ATOM 722 N N . LYS A 1 92 ? -16.896 14.973 25.978 1.00 77.25 92 LYS A N 1
ATOM 723 C CA . LYS A 1 92 ? -17.799 15.748 25.110 1.00 77.25 92 LYS A CA 1
ATOM 724 C C . LYS A 1 92 ? -19.157 15.044 25.008 1.00 77.25 92 LYS A C 1
ATOM 726 O O . LYS A 1 92 ? -19.197 13.868 24.653 1.00 77.25 92 LYS A O 1
ATOM 731 N N . THR A 1 93 ? -20.246 15.782 25.230 1.00 69.56 93 THR A N 1
ATOM 732 C CA . THR A 1 93 ? -21.625 15.258 25.240 1.00 69.56 93 THR A CA 1
ATOM 733 C C . THR A 1 93 ? -21.980 14.483 23.970 1.00 69.56 93 THR A C 1
ATOM 735 O O . THR A 1 93 ? -22.482 13.371 24.069 1.00 69.56 93 THR A O 1
ATOM 738 N N . GLY A 1 94 ? -21.597 14.977 22.785 1.00 73.56 94 GLY A N 1
ATOM 739 C CA . GLY A 1 94 ? -21.897 14.286 21.522 1.00 73.56 94 GLY A CA 1
ATOM 740 C C . GLY A 1 94 ? -21.249 12.898 21.377 1.00 73.56 94 GLY A C 1
ATOM 741 O O . GLY A 1 94 ? -21.810 12.022 20.723 1.00 73.56 94 GLY A O 1
ATOM 742 N N . LEU A 1 95 ? -20.101 12.648 22.023 1.00 71.19 95 LEU A N 1
ATOM 743 C CA . LEU A 1 95 ? -19.477 11.314 22.034 1.00 71.19 95 LEU A CA 1
ATOM 744 C C . LEU A 1 95 ? -20.234 10.342 22.947 1.00 71.19 95 LEU A C 1
ATOM 746 O O . LEU A 1 95 ? -20.313 9.154 22.648 1.00 71.19 95 LEU A O 1
ATOM 750 N N . ILE A 1 96 ? -20.783 10.853 24.050 1.00 73.19 96 ILE A N 1
ATOM 751 C CA . ILE A 1 96 ? -21.577 10.077 25.007 1.00 73.19 96 ILE A CA 1
ATOM 752 C C . ILE A 1 96 ? -22.925 9.715 24.384 1.00 73.19 96 ILE A C 1
ATOM 754 O O . ILE A 1 96 ? -23.333 8.560 24.460 1.00 73.19 96 ILE A O 1
ATOM 758 N N . GLU A 1 97 ? -23.584 10.666 23.720 1.00 71.06 97 GLU A N 1
ATOM 759 C CA . GLU A 1 97 ? -24.840 10.432 23.000 1.00 71.06 97 GLU A CA 1
ATOM 760 C C . GLU A 1 97 ? -24.663 9.396 21.893 1.00 71.06 97 GLU A C 1
ATOM 762 O O . GLU A 1 97 ? -25.421 8.437 21.849 1.00 71.06 97 GLU A O 1
ATOM 767 N N . THR A 1 98 ? -23.611 9.502 21.074 1.00 73.94 98 THR A N 1
ATOM 768 C CA . THR A 1 98 ? -23.331 8.510 20.018 1.00 73.94 98 THR A CA 1
ATOM 769 C C . THR A 1 98 ? -23.066 7.118 20.606 1.00 73.94 98 THR A C 1
ATOM 771 O O . THR A 1 98 ? -23.586 6.127 20.104 1.00 73.94 98 THR A O 1
ATOM 774 N N . ALA A 1 99 ? -22.312 7.032 21.709 1.00 74.69 99 ALA A N 1
ATOM 775 C CA . ALA A 1 99 ? -22.045 5.766 22.402 1.00 74.69 99 ALA A CA 1
ATOM 776 C C . ALA A 1 99 ? -23.269 5.179 23.136 1.00 74.69 99 ALA A C 1
ATOM 778 O O . ALA A 1 99 ? -23.258 4.008 23.532 1.00 74.69 99 ALA A O 1
ATOM 779 N N . SER A 1 100 ? -24.302 5.996 23.363 1.00 66.81 100 SER A N 1
ATOM 780 C CA . SER A 1 100 ? -25.528 5.625 24.077 1.00 66.81 100 SER A CA 1
ATOM 781 C C . SER A 1 100 ? -26.701 5.351 23.132 1.00 66.81 100 SER A C 1
ATOM 783 O O . SER A 1 100 ? -27.514 4.483 23.438 1.00 66.81 100 SER A O 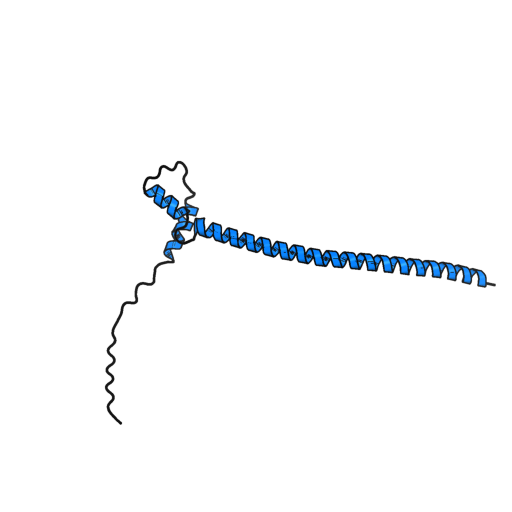1
ATOM 785 N N . ALA A 1 101 ? -26.770 6.045 21.990 1.00 65.62 101 ALA A N 1
ATOM 786 C CA . ALA A 1 101 ? -27.833 5.956 20.988 1.00 65.62 101 ALA A CA 1
ATOM 787 C C . ALA A 1 101 ? -27.885 4.590 20.288 1.00 65.62 101 ALA A C 1
ATOM 789 O O . ALA A 1 101 ? -28.972 4.116 19.970 1.00 65.62 101 ALA A O 1
ATOM 790 N N . ASP A 1 102 ? -26.743 3.913 20.143 1.00 56.56 102 ASP A N 1
ATOM 791 C CA . ASP A 1 102 ? -26.665 2.563 19.559 1.00 56.56 102 ASP A CA 1
ATOM 792 C C . ASP A 1 102 ? -27.414 1.498 20.397 1.00 56.56 102 ASP A C 1
ATOM 794 O O . ASP A 1 102 ? -27.682 0.395 19.936 1.00 56.56 102 ASP A O 1
ATOM 798 N N . ALA A 1 103 ? -27.816 1.827 21.633 1.00 54.12 103 ALA A N 1
ATOM 799 C CA . ALA A 1 103 ? -28.627 0.952 22.483 1.00 54.12 103 ALA A CA 1
ATOM 800 C C . ALA A 1 103 ? -30.134 0.976 22.172 1.00 54.12 103 ALA A C 1
ATOM 802 O O . ALA A 1 103 ? -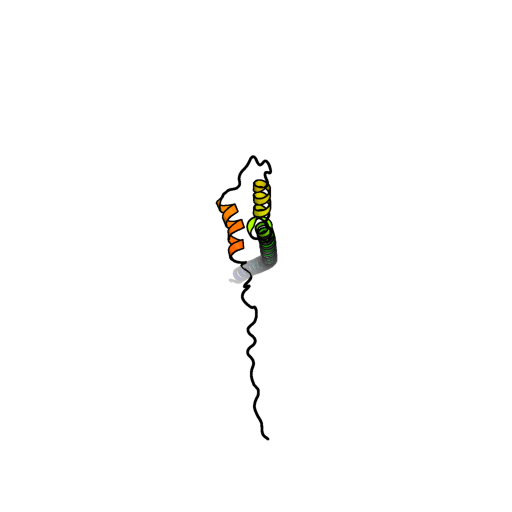30.853 0.129 22.690 1.00 54.12 103 ALA A O 1
ATOM 803 N N . LEU A 1 104 ? -30.628 1.920 21.362 1.00 52.50 104 LEU A N 1
ATOM 804 C CA . LEU A 1 104 ? -32.054 1.998 21.006 1.00 52.50 104 LEU A CA 1
ATOM 805 C C . LEU A 1 104 ? -32.430 1.093 19.818 1.00 52.50 104 LEU A C 1
ATOM 807 O O . LEU A 1 104 ? -33.613 0.920 19.538 1.00 52.50 104 LEU A O 1
ATOM 811 N N . LEU A 1 105 ? -31.443 0.501 19.137 1.00 52.69 105 LEU A N 1
ATOM 812 C CA . LEU A 1 105 ? -31.656 -0.436 18.026 1.00 52.69 105 LEU A CA 1
ATOM 813 C C . LEU A 1 105 ? -31.595 -1.913 18.454 1.00 52.69 105 LEU A C 1
ATOM 815 O O . LEU A 1 105 ? -32.018 -2.774 17.691 1.00 52.69 105 LEU A O 1
ATOM 819 N N . ASP A 1 106 ? -31.140 -2.208 19.676 1.00 49.09 106 ASP A N 1
ATOM 820 C CA . ASP A 1 106 ? -31.163 -3.551 20.278 1.00 49.09 106 ASP A CA 1
ATOM 821 C C . ASP A 1 106 ? -32.360 -3.663 21.240 1.00 49.09 106 ASP A C 1
ATOM 823 O O . ASP A 1 106 ? -32.217 -3.960 22.426 1.00 49.09 106 ASP A O 1
ATOM 827 N N . THR A 1 107 ? -33.562 -3.348 20.743 1.00 44.84 107 THR A N 1
ATOM 828 C CA . THR A 1 107 ? -34.778 -3.840 21.401 1.00 44.84 107 THR A CA 1
ATOM 829 C C . THR A 1 107 ? -34.896 -5.299 20.972 1.00 44.84 107 THR A C 1
ATOM 831 O O . THR A 1 107 ? -35.063 -5.541 19.773 1.00 44.84 107 THR A O 1
ATOM 834 N N . PRO A 1 108 ? -34.783 -6.290 21.876 1.00 46.69 108 PRO A N 1
ATOM 835 C CA . PRO A 1 108 ? -35.144 -7.642 21.500 1.00 46.69 108 PRO A CA 1
ATOM 836 C C . PRO A 1 108 ? -36.618 -7.580 21.102 1.00 46.69 108 PRO A C 1
ATOM 838 O O . PRO A 1 108 ? -37.438 -7.061 21.858 1.00 46.69 108 PRO A O 1
ATOM 841 N N . ALA A 1 109 ? -36.940 -8.050 19.899 1.00 49.41 109 ALA A N 1
ATOM 842 C CA . ALA A 1 109 ? -38.306 -8.332 19.494 1.00 49.41 109 ALA A CA 1
ATOM 843 C C . ALA A 1 109 ? -38.870 -9.406 20.441 1.00 49.41 109 ALA A C 1
ATOM 845 O O . ALA A 1 109 ? -38.799 -10.600 20.169 1.00 49.41 109 ALA A O 1
ATOM 846 N N . ALA A 1 110 ? -39.334 -8.972 21.607 1.00 49.91 110 ALA A N 1
ATOM 847 C CA . ALA A 1 110 ? -40.060 -9.753 22.585 1.00 49.91 110 ALA A CA 1
ATOM 848 C C . ALA A 1 110 ? -41.532 -9.377 22.433 1.00 49.91 110 ALA A C 1
ATOM 850 O O . ALA A 1 110 ? -42.024 -8.529 23.160 1.00 49.91 110 ALA A O 1
ATOM 851 N N . ASP A 1 111 ? -42.166 -9.970 21.424 1.00 49.41 111 ASP A N 1
ATOM 852 C CA . ASP A 1 111 ? -43.608 -10.222 21.350 1.00 49.41 111 ASP A CA 1
ATOM 853 C C . ASP A 1 111 ? -43.807 -11.390 20.372 1.00 49.41 111 ASP A C 1
ATOM 855 O O . ASP A 1 111 ? -44.181 -11.237 19.211 1.00 49.41 111 ASP A O 1
ATOM 859 N N . ALA A 1 112 ? -43.450 -12.582 20.842 1.00 53.19 112 ALA A N 1
ATOM 860 C CA . ALA A 1 112 ? -43.874 -13.848 20.261 1.00 53.19 112 ALA A CA 1
ATOM 861 C C . ALA A 1 112 ? -43.995 -14.867 21.401 1.00 53.19 112 ALA A C 1
ATOM 863 O O . ALA A 1 112 ? -43.134 -15.720 21.592 1.00 53.19 112 ALA A O 1
ATOM 864 N N . GLU A 1 113 ? -45.056 -14.725 22.188 1.00 43.31 113 GLU A N 1
ATOM 865 C CA . GLU A 1 113 ? -45.611 -15.782 23.039 1.00 43.31 113 GLU A CA 1
ATOM 866 C C . GLU A 1 113 ? -47.075 -16.018 22.596 1.00 43.31 113 GLU A C 1
ATOM 868 O O . GLU A 1 113 ? -47.655 -15.169 21.914 1.00 43.31 113 GLU A O 1
ATOM 873 N N . PRO A 1 114 ? -47.627 -17.211 22.858 1.00 53.28 114 PRO A N 1
ATOM 874 C CA . PRO A 1 114 ? -48.210 -18.077 21.837 1.00 53.28 114 PRO A CA 1
ATOM 875 C C . PRO A 1 114 ? -49.744 -18.028 21.798 1.00 53.28 114 PRO A C 1
ATOM 877 O O . PRO A 1 114 ? -50.393 -17.905 22.829 1.00 53.28 114 PRO A O 1
ATOM 880 N N . GLU A 1 115 ? -50.333 -18.220 20.618 1.00 43.72 115 GLU A N 1
ATOM 881 C CA . GLU A 1 115 ? -51.769 -18.495 20.471 1.00 43.72 115 GLU A CA 1
ATOM 882 C C . GLU A 1 115 ? -51.942 -19.867 19.812 1.00 43.72 115 GLU A C 1
ATOM 884 O O . GLU A 1 115 ? -51.719 -20.064 18.613 1.00 43.72 115 GLU A O 1
ATOM 889 N N . GLU A 1 116 ? -52.295 -20.837 20.656 1.00 47.91 116 GLU A N 1
ATOM 890 C CA . GLU A 1 116 ? -52.839 -22.133 20.277 1.00 47.91 116 GLU A CA 1
ATOM 891 C C . GLU A 1 116 ? -54.082 -21.927 19.400 1.00 47.91 116 GLU A C 1
ATOM 893 O O . GLU A 1 116 ? -55.159 -21.590 19.886 1.00 47.91 116 GLU A O 1
ATOM 898 N N . SER A 1 117 ? -53.965 -22.185 18.097 1.00 46.28 117 SER A N 1
ATOM 899 C CA . SER A 1 117 ? -55.139 -22.395 17.248 1.00 46.28 117 SER A CA 1
ATOM 900 C C . SER A 1 117 ? -55.367 -23.891 17.065 1.00 46.28 117 SER A C 1
ATOM 902 O O . SER A 1 117 ? -54.736 -24.579 16.266 1.00 46.28 117 SER A O 1
ATOM 904 N N . ASN A 1 118 ? -56.291 -24.380 17.884 1.00 50.75 118 ASN A N 1
ATOM 905 C CA . ASN A 1 118 ? -57.021 -25.626 17.729 1.00 50.75 118 ASN A CA 1
ATOM 906 C C . ASN A 1 118 ? -57.549 -25.760 16.286 1.00 50.75 118 ASN A C 1
ATOM 908 O O . ASN A 1 118 ? -58.493 -25.068 15.900 1.00 50.75 118 ASN A O 1
ATOM 912 N N . ALA A 1 119 ? -56.935 -26.641 15.496 1.00 48.06 119 ALA A N 1
ATOM 913 C CA . ALA A 1 119 ? -57.460 -27.080 14.211 1.00 48.06 119 ALA A CA 1
ATOM 914 C C . ALA A 1 119 ? -58.053 -28.480 14.378 1.00 48.06 119 ALA A C 1
ATOM 916 O O . ALA A 1 119 ? -57.357 -29.493 14.433 1.00 48.06 119 ALA A O 1
ATOM 917 N N . SER A 1 120 ? -59.373 -28.488 14.482 1.00 52.28 120 SER A N 1
ATOM 918 C CA . SER A 1 120 ? -60.256 -29.636 14.390 1.00 52.28 120 SER A CA 1
ATOM 919 C C . SER A 1 120 ? -60.078 -30.324 13.031 1.00 52.28 120 SER A C 1
ATOM 921 O O . SER A 1 120 ? -60.662 -29.893 12.039 1.00 52.28 120 SER A O 1
ATOM 923 N N . ASP A 1 121 ? -59.309 -31.410 12.969 1.00 51.41 121 ASP A N 1
ATOM 924 C CA . ASP A 1 121 ? -59.359 -32.333 11.830 1.00 51.41 121 ASP A CA 1
ATOM 925 C C . ASP A 1 121 ? -60.522 -33.315 12.022 1.00 51.41 121 ASP A C 1
ATOM 927 O O . ASP A 1 121 ? -60.379 -34.467 12.434 1.00 51.41 121 ASP A O 1
ATOM 931 N N . GLU A 1 122 ? -61.721 -32.825 11.709 1.00 49.22 122 GLU A N 1
ATOM 932 C CA . GLU A 1 122 ? -62.850 -33.657 11.319 1.00 49.22 122 GLU A CA 1
ATOM 933 C C . GLU A 1 122 ? -62.766 -33.888 9.805 1.00 49.22 122 GLU A C 1
ATOM 935 O O . GLU A 1 122 ? -63.255 -33.093 9.001 1.00 49.22 122 GLU A O 1
ATOM 940 N N . LYS A 1 123 ? -62.158 -35.004 9.388 1.00 47.97 123 LYS A N 1
ATOM 941 C CA . LYS A 1 123 ? -62.459 -35.574 8.070 1.00 47.97 123 LYS A CA 1
ATOM 942 C C . LYS A 1 123 ? -62.483 -37.094 8.081 1.00 47.97 123 LYS A C 1
ATOM 944 O O . LYS A 1 123 ? -61.519 -37.791 7.787 1.00 47.97 123 LYS A O 1
ATOM 949 N N . THR A 1 124 ? -63.673 -37.583 8.382 1.00 53.12 124 THR A N 1
ATOM 950 C CA . THR A 1 124 ? -64.203 -38.899 8.038 1.00 53.12 124 THR A CA 1
ATOM 951 C C . THR A 1 124 ? -64.185 -39.127 6.513 1.00 53.12 124 THR A C 1
ATOM 953 O O . THR A 1 124 ? -64.510 -38.209 5.758 1.00 53.12 124 THR A O 1
ATOM 956 N N . ARG A 1 125 ? -63.969 -40.394 6.104 1.00 42.28 125 ARG A N 1
ATOM 957 C CA . ARG A 1 125 ? -64.122 -41.013 4.755 1.00 42.28 125 ARG A CA 1
ATOM 958 C C . ARG A 1 125 ? -62.944 -40.760 3.795 1.00 42.28 125 ARG A C 1
ATOM 960 O O . ARG A 1 125 ? -62.681 -39.620 3.437 1.00 42.28 125 ARG A O 1
ATOM 967 N N . HIS A 1 126 ? -62.214 -41.770 3.321 1.00 44.03 126 HIS A N 1
ATOM 968 C CA . HIS A 1 126 ? -62.616 -43.097 2.832 1.00 44.03 126 HIS A CA 1
ATOM 969 C C . HIS A 1 126 ? -61.585 -44.181 3.151 1.00 44.03 126 HIS A C 1
ATOM 971 O O . HIS A 1 126 ? -60.387 -43.836 3.221 1.00 44.03 126 HIS A O 1
#

Secondary structure (DSSP, 8-state):
--HHHHHHHHHHHHHHHHHHHHHHHHHHHHHHHHHHHHHHHHHHHHHHHHHHHHHHHHHHHHHIIIIISTT-HHHHHHHHHHTT---S----HHHHHHHHHGGGS---------------------

pLDDT: mean 81.4, std 18.38, range [42.28, 98.44]

Radius of gyration: 40.16 Å; chains: 1; bounding box: 102×59×103 Å

Foldseek 3Di:
DCVVVVVVVVVVVVVVVVVVVVVVVVCVVVVVVVVVVVVVVVVVVVVVVVVVVVVVVVVVVLCCLAAQDDPHPLVVVVVVVVVPDDDPDDDDPVRSCRSVVNVVVPPPPPDDDDDDDDDDPPDDDD